Protein AF-A0A4P2R3M9-F1 (afdb_monomer)

Structure (mmCIF, N/CA/C/O backbone):
data_AF-A0A4P2R3M9-F1
#
_entry.id   AF-A0A4P2R3M9-F1
#
loop_
_atom_site.group_PDB
_atom_site.id
_atom_site.type_symbol
_atom_site.label_atom_id
_atom_site.label_alt_id
_atom_site.label_comp_id
_atom_site.label_asym_id
_atom_site.label_entity_id
_atom_site.label_seq_id
_atom_site.pdbx_PDB_ins_code
_atom_site.Cartn_x
_atom_site.Cartn_y
_atom_site.Cartn_z
_atom_site.occupancy
_atom_site.B_iso_or_equiv
_atom_site.auth_seq_id
_atom_site.auth_comp_id
_atom_site.auth_asym_id
_atom_site.auth_atom_id
_atom_site.pdbx_PDB_model_num
ATOM 1 N N . MET A 1 1 ? -18.501 -6.931 22.153 1.00 61.84 1 MET A N 1
ATOM 2 C CA . MET A 1 1 ? -18.281 -5.887 21.121 1.00 61.84 1 MET A CA 1
ATOM 3 C C . MET A 1 1 ? -19.471 -4.940 21.086 1.00 61.84 1 MET A C 1
ATOM 5 O O . MET A 1 1 ? -20.570 -5.402 20.797 1.00 61.84 1 MET A O 1
ATOM 9 N N . ASN A 1 2 ? -19.279 -3.655 21.410 1.00 83.44 2 ASN A N 1
ATOM 10 C CA . ASN A 1 2 ? -20.354 -2.657 21.316 1.00 83.44 2 ASN A CA 1
ATOM 11 C C . ASN A 1 2 ? -20.555 -2.191 19.858 1.00 83.44 2 ASN A C 1
ATOM 13 O O . ASN A 1 2 ? -19.728 -2.463 18.985 1.00 83.44 2 ASN A O 1
ATOM 17 N N . ILE A 1 3 ? -21.660 -1.491 19.596 1.00 88.56 3 ILE A N 1
ATOM 18 C CA . ILE A 1 3 ? -22.023 -1.030 18.251 1.00 88.56 3 ILE A CA 1
ATOM 19 C C . ILE A 1 3 ? -20.982 -0.090 17.622 1.00 88.56 3 ILE A C 1
ATOM 21 O O . ILE A 1 3 ? -20.769 -0.161 16.417 1.00 88.56 3 ILE A O 1
ATOM 25 N N . LEU A 1 4 ? -20.266 0.709 18.421 1.00 86.56 4 LEU A N 1
ATOM 26 C CA . LEU A 1 4 ? -19.223 1.618 17.931 1.00 86.56 4 LEU A CA 1
ATOM 27 C C . LEU A 1 4 ? -18.039 0.854 17.330 1.00 86.56 4 LEU A C 1
ATOM 29 O O . LEU A 1 4 ? -17.569 1.221 16.260 1.00 86.56 4 LEU A O 1
ATOM 33 N N . HIS A 1 5 ? -17.610 -0.245 17.957 1.00 85.31 5 HIS A N 1
ATOM 34 C CA . HIS A 1 5 ? -16.523 -1.079 17.426 1.00 85.31 5 HIS A CA 1
ATOM 35 C C . HIS A 1 5 ? -16.912 -1.727 16.093 1.00 85.31 5 HIS A C 1
ATOM 37 O O . HIS A 1 5 ? -16.115 -1.778 15.164 1.00 85.31 5 HIS A O 1
ATOM 43 N N . ARG A 1 6 ? -18.166 -2.179 15.971 1.00 87.94 6 ARG A N 1
ATOM 44 C CA . ARG A 1 6 ? -18.684 -2.749 14.717 1.00 87.94 6 ARG A CA 1
ATOM 45 C C . ARG A 1 6 ? -18.735 -1.713 13.596 1.00 87.94 6 ARG A C 1
ATOM 47 O O . ARG A 1 6 ? -18.394 -2.033 12.465 1.00 87.94 6 ARG A O 1
ATOM 54 N N . VAL A 1 7 ? -19.145 -0.485 13.912 1.00 93.06 7 VAL A N 1
ATOM 55 C CA . VAL A 1 7 ? -19.161 0.620 12.944 1.00 93.06 7 VAL A CA 1
ATOM 56 C C . VAL A 1 7 ? -17.739 1.007 12.535 1.00 93.06 7 VAL A C 1
ATOM 58 O O . VAL A 1 7 ? -17.493 1.181 11.347 1.00 93.06 7 VAL A O 1
ATOM 61 N N . ALA A 1 8 ? -16.797 1.083 13.478 1.00 90.81 8 ALA A N 1
ATOM 62 C CA . ALA A 1 8 ? -15.395 1.373 13.180 1.00 90.81 8 ALA A CA 1
ATOM 63 C C . ALA A 1 8 ? -14.776 0.321 12.245 1.00 90.81 8 ALA A C 1
ATOM 65 O O . ALA A 1 8 ? -14.161 0.687 11.246 1.00 90.81 8 ALA A O 1
ATOM 66 N N . GLN A 1 9 ? -15.010 -0.967 12.521 1.00 94.00 9 GLN A N 1
ATOM 67 C CA . GLN A 1 9 ? -14.569 -2.059 11.650 1.00 94.00 9 GLN A CA 1
ATOM 68 C C . GLN A 1 9 ? -15.189 -1.946 10.252 1.00 94.00 9 GLN A C 1
ATOM 70 O O . GLN A 1 9 ? -14.478 -2.009 9.259 1.00 94.00 9 GLN A O 1
ATOM 75 N N . LEU A 1 10 ? -16.499 -1.692 10.158 1.00 95.00 10 LEU A N 1
ATOM 76 C CA . LEU A 1 10 ? -17.171 -1.551 8.864 1.00 95.00 10 LEU A CA 1
ATOM 77 C C . LEU A 1 10 ? -16.596 -0.394 8.031 1.00 95.00 10 LEU A C 1
ATOM 79 O O . LEU A 1 10 ? -16.395 -0.538 6.828 1.00 95.00 10 LEU A O 1
ATOM 83 N N . VAL A 1 11 ? -16.327 0.755 8.660 1.00 94.19 11 VAL A N 1
ATOM 84 C CA . VAL A 1 11 ? -15.691 1.900 7.987 1.00 94.19 11 VAL A CA 1
ATOM 85 C C . VAL A 1 11 ? -14.298 1.519 7.486 1.00 94.19 11 VAL A C 1
ATOM 87 O O . VAL A 1 11 ? -13.936 1.854 6.358 1.00 94.19 11 VAL A O 1
ATOM 90 N N . LEU A 1 12 ? -13.533 0.790 8.297 1.00 95.50 12 LEU A N 1
ATOM 91 C CA . LEU A 1 12 ? -12.206 0.318 7.928 1.00 95.50 12 LEU A CA 1
ATOM 92 C C . LEU A 1 12 ? -12.246 -0.648 6.729 1.00 95.50 12 LEU A C 1
ATOM 94 O O . LEU A 1 12 ? -11.453 -0.504 5.797 1.00 95.50 12 LEU A O 1
ATOM 98 N N . ASP A 1 13 ? -13.192 -1.587 6.722 1.00 96.69 13 ASP A N 1
ATOM 99 C CA . ASP A 1 13 ? -13.385 -2.552 5.635 1.00 96.69 13 ASP A CA 1
ATOM 100 C C . ASP A 1 13 ? -13.764 -1.846 4.324 1.00 96.69 13 ASP A C 1
ATOM 102 O O . 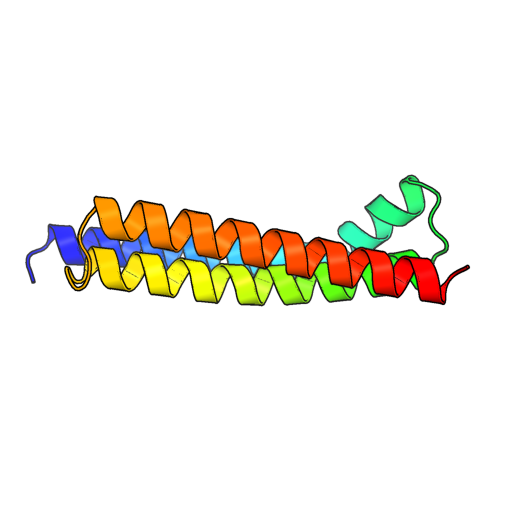ASP A 1 13 ? -13.219 -2.150 3.261 1.00 96.69 13 ASP A O 1
ATOM 106 N N . ILE A 1 14 ? -14.658 -0.851 4.393 1.00 97.19 14 ILE A N 1
ATOM 107 C CA . ILE A 1 14 ? -15.040 -0.035 3.232 1.00 97.19 14 ILE A CA 1
ATOM 108 C C . ILE A 1 14 ? -13.828 0.724 2.684 1.00 97.19 14 ILE A C 1
ATOM 110 O O . ILE A 1 14 ? -13.613 0.721 1.471 1.00 97.19 14 ILE A O 1
ATOM 114 N N . ASN A 1 15 ? -13.017 1.332 3.555 1.00 94.69 15 ASN A N 1
ATOM 115 C CA . ASN A 1 15 ? -11.815 2.055 3.138 1.00 94.69 15 ASN A CA 1
ATOM 116 C C . ASN A 1 15 ? -10.812 1.133 2.428 1.00 94.69 15 ASN A C 1
ATOM 118 O O . ASN A 1 15 ? -10.258 1.520 1.398 1.00 94.69 15 ASN A O 1
ATOM 122 N N . LYS A 1 16 ? -10.627 -0.104 2.912 1.00 96.88 16 LYS A N 1
ATOM 123 C CA . LYS A 1 16 ? -9.801 -1.115 2.231 1.00 96.88 16 LYS A CA 1
ATOM 124 C C . LYS A 1 16 ? -10.328 -1.416 0.832 1.00 96.88 16 LYS A C 1
ATOM 126 O O . LYS A 1 16 ? -9.575 -1.328 -0.134 1.00 96.88 16 LYS A O 1
ATOM 131 N N . ILE A 1 17 ? -11.622 -1.723 0.713 1.00 96.81 17 ILE A N 1
ATOM 132 C CA . ILE A 1 17 ? -12.255 -2.044 -0.576 1.00 96.81 17 ILE A CA 1
ATOM 133 C C . ILE A 1 17 ? -12.089 -0.883 -1.564 1.00 96.81 17 ILE A C 1
ATOM 135 O O . ILE A 1 17 ? -11.776 -1.099 -2.736 1.00 96.81 17 ILE A O 1
ATOM 139 N N . GLN A 1 18 ? -12.285 0.354 -1.102 1.00 95.44 18 GLN A N 1
ATOM 140 C CA . GLN A 1 18 ? -12.106 1.545 -1.928 1.00 95.44 18 GLN A CA 1
ATOM 141 C C . GLN A 1 18 ? -10.654 1.704 -2.389 1.00 95.44 18 GLN A C 1
ATOM 143 O O . GLN A 1 18 ? -10.423 1.927 -3.577 1.00 95.44 18 GLN A O 1
ATOM 148 N N . ALA A 1 19 ? -9.682 1.541 -1.491 1.00 94.69 19 ALA A N 1
ATOM 149 C CA . ALA A 1 19 ? -8.266 1.622 -1.835 1.00 94.69 19 ALA A CA 1
ATOM 150 C C . ALA A 1 19 ? -7.864 0.543 -2.857 1.00 94.69 19 ALA A C 1
ATOM 152 O O . ALA A 1 19 ? -7.275 0.856 -3.893 1.00 94.69 19 ALA A O 1
ATOM 153 N N . GLU A 1 20 ? -8.260 -0.714 -2.640 1.00 94.38 20 GLU A N 1
ATOM 154 C CA . GLU A 1 20 ? -8.014 -1.814 -3.582 1.00 94.38 20 GLU A CA 1
ATOM 155 C C . GLU A 1 20 ? -8.649 -1.552 -4.954 1.00 94.38 20 GLU A C 1
ATOM 157 O O . GLU A 1 20 ? -8.038 -1.814 -5.995 1.00 94.38 20 GLU A O 1
ATOM 162 N N . ALA A 1 21 ? -9.866 -1.002 -4.980 1.00 93.75 21 ALA A N 1
ATOM 163 C CA . ALA A 1 21 ? -10.534 -0.634 -6.221 1.00 93.75 21 ALA A CA 1
ATOM 164 C C . ALA A 1 21 ? -9.763 0.456 -6.983 1.00 93.75 21 ALA A C 1
ATOM 166 O O . ALA A 1 21 ? -9.632 0.357 -8.205 1.00 93.75 21 ALA A O 1
ATOM 167 N N . VAL A 1 22 ? -9.216 1.456 -6.283 1.00 92.00 22 VAL A N 1
ATOM 168 C CA . VAL A 1 22 ? -8.384 2.509 -6.888 1.00 92.00 22 VAL A CA 1
ATOM 169 C C . VAL A 1 22 ? -7.140 1.911 -7.541 1.00 92.00 22 VAL A C 1
ATOM 171 O O . VAL A 1 22 ? -6.911 2.158 -8.727 1.00 92.00 22 VAL A O 1
ATOM 174 N N . PHE A 1 23 ? -6.386 1.064 -6.836 1.00 91.19 23 PHE A N 1
ATOM 175 C CA . PHE A 1 23 ? -5.200 0.412 -7.406 1.00 91.19 23 PHE A CA 1
ATOM 176 C C . PHE A 1 23 ? -5.546 -0.458 -8.624 1.00 91.19 23 PHE A C 1
ATOM 178 O O . PHE A 1 23 ? -4.885 -0.372 -9.663 1.00 91.19 23 PHE A O 1
ATOM 185 N N . LYS A 1 24 ? -6.659 -1.200 -8.573 1.00 91.12 24 LYS A N 1
ATOM 186 C CA . LYS A 1 24 ? -7.147 -1.987 -9.716 1.00 91.12 24 LYS A CA 1
ATOM 187 C C . LYS A 1 24 ? -7.489 -1.112 -10.926 1.00 91.12 24 LYS A C 1
ATOM 189 O O . LYS A 1 24 ? -7.172 -1.469 -12.063 1.00 91.12 24 LYS A O 1
ATOM 194 N N . VAL A 1 25 ? -8.138 0.031 -10.703 1.00 91.94 25 VAL A N 1
ATOM 195 C CA . VAL A 1 25 ? -8.453 1.011 -11.755 1.00 91.94 25 VAL A CA 1
ATOM 196 C C . VAL A 1 25 ? -7.168 1.598 -12.341 1.00 91.94 25 VAL A C 1
ATOM 198 O O . VAL A 1 25 ? -7.035 1.677 -13.564 1.00 91.94 25 VAL A O 1
ATOM 201 N N . TYR A 1 26 ? -6.199 1.947 -11.495 1.00 91.00 26 TYR A N 1
ATOM 202 C CA . TYR A 1 26 ? -4.915 2.501 -11.920 1.00 91.00 26 TYR A CA 1
ATOM 203 C C . TYR A 1 26 ? -4.130 1.507 -12.780 1.00 91.00 26 TYR A C 1
ATOM 205 O O . TYR A 1 26 ? -3.605 1.895 -13.827 1.00 91.00 26 TYR A O 1
ATOM 213 N N . GLY A 1 27 ? -4.132 0.226 -12.402 1.00 89.31 27 GLY A N 1
ATOM 214 C CA . GLY A 1 27 ? -3.579 -0.857 -13.212 1.00 89.31 27 GLY A CA 1
ATOM 215 C C . GLY A 1 27 ? -4.298 -1.028 -14.545 1.00 89.31 27 GLY A C 1
ATOM 216 O O . GLY A 1 27 ? -3.655 -1.031 -15.593 1.00 89.31 27 GLY A O 1
ATOM 217 N N . ARG A 1 28 ? -5.636 -1.069 -14.542 1.00 92.19 28 ARG A N 1
ATOM 218 C CA . ARG A 1 28 ? -6.438 -1.233 -15.767 1.00 92.19 28 ARG A CA 1
ATOM 219 C C . ARG A 1 28 ? -6.187 -0.134 -16.801 1.00 92.19 28 ARG A C 1
ATOM 221 O O . ARG A 1 28 ? -6.138 -0.422 -17.994 1.00 92.19 28 ARG A O 1
ATOM 228 N N . PHE A 1 29 ? -6.058 1.117 -16.366 1.00 91.75 29 PHE A N 1
ATOM 229 C CA . PHE A 1 29 ? -5.786 2.241 -17.268 1.00 91.75 29 PHE A CA 1
ATOM 230 C C . PHE A 1 29 ? -4.291 2.453 -17.547 1.00 91.75 29 PHE A C 1
ATOM 232 O O . PHE A 1 29 ? -3.937 3.288 -18.386 1.00 91.75 29 PHE A O 1
ATOM 239 N N . GLY A 1 30 ? -3.415 1.697 -16.878 1.00 90.69 30 GLY A N 1
ATOM 240 C CA . GLY A 1 30 ? -1.969 1.860 -16.962 1.00 90.69 30 GLY A CA 1
ATOM 241 C C . GLY A 1 30 ? -1.522 3.255 -16.529 1.00 90.69 30 GLY A C 1
ATOM 242 O O . GLY A 1 30 ? -0.646 3.831 -17.170 1.00 90.69 30 GLY A O 1
ATOM 243 N N . LEU A 1 31 ? -2.150 3.834 -15.499 1.00 91.00 31 LEU A N 1
ATOM 244 C CA . LEU A 1 31 ? -1.904 5.226 -15.107 1.00 91.00 31 LEU A CA 1
ATOM 245 C C . LEU A 1 31 ? -0.454 5.459 -14.676 1.00 91.00 31 LEU A C 1
ATOM 247 O O . LEU A 1 31 ? 0.161 6.399 -15.169 1.00 91.00 31 LEU A O 1
ATOM 251 N N . TYR A 1 32 ? 0.119 4.578 -13.850 1.00 89.12 32 TYR A N 1
ATOM 252 C CA . TYR A 1 32 ? 1.530 4.679 -13.455 1.00 89.12 32 TYR A CA 1
ATOM 253 C C . TYR A 1 32 ? 2.475 4.558 -14.650 1.00 89.12 32 TYR A C 1
ATOM 255 O O . TYR A 1 32 ? 3.344 5.403 -14.830 1.00 89.12 32 TYR A O 1
ATOM 263 N N . ARG A 1 33 ? 2.248 3.577 -15.533 1.00 92.69 33 ARG A N 1
ATOM 264 C CA . ARG A 1 33 ? 3.003 3.439 -16.787 1.00 92.69 33 ARG A CA 1
ATOM 265 C C . ARG A 1 33 ? 2.975 4.741 -17.598 1.00 92.69 33 ARG A C 1
ATOM 267 O O . ARG A 1 33 ? 4.021 5.237 -17.997 1.00 92.69 33 ARG A O 1
ATOM 274 N N . ARG A 1 34 ? 1.789 5.316 -17.828 1.00 93.25 34 ARG A N 1
ATOM 275 C CA . ARG A 1 34 ? 1.640 6.573 -18.585 1.00 93.25 34 ARG A CA 1
ATOM 276 C C . ARG A 1 34 ? 2.346 7.740 -17.902 1.00 93.25 34 ARG A C 1
ATOM 278 O O . ARG A 1 34 ? 2.994 8.522 -18.586 1.00 93.25 34 ARG A O 1
ATOM 285 N N . LEU A 1 35 ? 2.235 7.842 -16.579 1.00 92.12 35 LEU A N 1
ATOM 286 C CA . LEU A 1 35 ? 2.914 8.868 -15.792 1.00 92.12 35 LEU A CA 1
ATOM 287 C C . LEU A 1 35 ? 4.435 8.792 -15.992 1.00 92.12 35 LEU A C 1
ATOM 289 O O . LEU A 1 35 ? 5.054 9.796 -16.326 1.00 92.12 35 LEU A O 1
ATOM 293 N N . TYR A 1 36 ? 5.026 7.601 -15.878 1.00 91.44 36 TYR A N 1
ATOM 294 C CA . TYR A 1 36 ? 6.468 7.428 -16.058 1.00 91.44 36 TYR A CA 1
ATOM 295 C C . TYR A 1 36 ? 6.925 7.683 -17.501 1.00 91.44 36 TYR A C 1
ATOM 297 O O . TYR A 1 36 ? 7.961 8.310 -17.705 1.00 91.44 36 TYR A O 1
ATOM 305 N N . ILE A 1 37 ? 6.136 7.307 -18.509 1.00 93.50 37 ILE A N 1
ATOM 306 C CA . ILE A 1 37 ? 6.438 7.674 -19.905 1.00 93.50 37 ILE A CA 1
ATOM 307 C C . ILE A 1 37 ? 6.489 9.201 -20.066 1.00 93.50 37 ILE A C 1
ATOM 309 O O . ILE A 1 37 ? 7.411 9.722 -20.689 1.00 93.50 37 ILE A O 1
ATOM 313 N N . VAL A 1 38 ? 5.543 9.935 -19.465 1.00 94.44 38 VAL A N 1
ATOM 314 C CA . VAL A 1 38 ? 5.536 11.411 -19.483 1.00 94.44 38 VAL A CA 1
ATOM 315 C C . VAL A 1 38 ? 6.751 11.994 -18.752 1.00 94.44 38 VAL A C 1
ATOM 317 O O . VAL A 1 38 ? 7.265 13.034 -19.155 1.00 94.44 38 VAL A O 1
ATOM 320 N N . CYS A 1 39 ? 7.261 11.309 -17.728 1.00 90.31 39 CYS A N 1
ATOM 321 C CA . CYS A 1 39 ? 8.508 11.665 -17.048 1.00 90.31 39 CYS A CA 1
ATOM 322 C C . CYS A 1 39 ? 9.783 11.296 -17.835 1.00 90.31 39 CYS A C 1
ATOM 324 O O . CYS A 1 39 ? 10.880 11.512 -17.326 1.00 90.31 39 CYS A O 1
ATOM 326 N N . GLY A 1 40 ? 9.665 10.761 -19.055 1.00 91.06 40 GLY A N 1
ATOM 327 C CA . GLY A 1 40 ? 10.796 10.455 -19.933 1.00 91.06 40 GLY A CA 1
ATOM 328 C C . GLY A 1 40 ? 11.366 9.043 -19.788 1.00 91.06 40 GLY A C 1
ATOM 329 O O . GLY A 1 40 ? 12.412 8.756 -20.370 1.00 91.06 40 GLY A O 1
ATOM 330 N N . PHE A 1 41 ? 10.706 8.148 -19.046 1.00 90.00 41 PHE A N 1
ATOM 331 C CA . PHE A 1 41 ? 11.152 6.758 -18.938 1.00 90.00 41 PHE A CA 1
ATOM 332 C C . PHE A 1 41 ? 10.826 5.957 -20.210 1.00 90.00 41 PHE A C 1
ATOM 334 O O . PHE A 1 41 ? 9.742 6.128 -20.781 1.00 90.00 41 PHE A O 1
ATOM 341 N N . PRO A 1 42 ? 11.711 5.034 -20.641 1.00 91.62 42 PRO A N 1
ATOM 342 C CA . PRO A 1 42 ? 11.403 4.096 -21.713 1.00 91.62 42 PRO A CA 1
ATOM 343 C C . PRO A 1 42 ? 10.153 3.269 -21.400 1.00 91.62 42 PRO A C 1
ATOM 345 O O . PRO A 1 42 ? 9.898 2.906 -20.254 1.00 91.62 42 PRO A O 1
ATOM 348 N N . GLU A 1 43 ? 9.401 2.911 -22.439 1.00 91.50 43 GLU A N 1
ATOM 349 C CA . GLU A 1 43 ? 8.142 2.160 -22.346 1.00 91.50 43 GLU A CA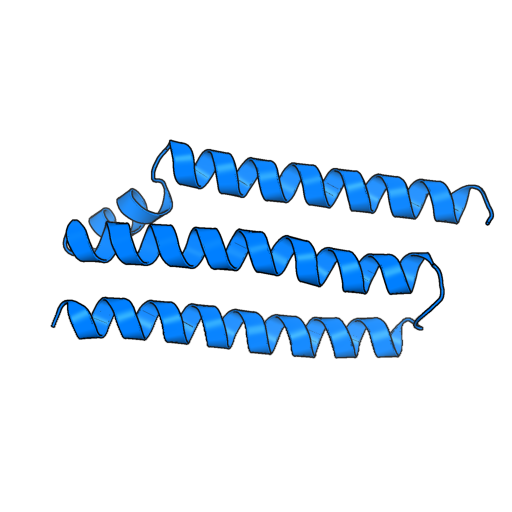 1
ATOM 350 C C . GLU A 1 43 ? 8.261 0.872 -21.506 1.00 91.50 43 GLU A C 1
ATOM 352 O O . GLU A 1 43 ? 7.438 0.631 -20.623 1.00 91.50 43 GLU A O 1
ATOM 357 N N . GLY A 1 44 ? 9.315 0.077 -21.728 1.00 89.81 44 GLY A N 1
ATOM 358 C CA . GLY A 1 44 ? 9.559 -1.155 -20.970 1.00 89.81 44 GLY A CA 1
ATOM 359 C C . GLY A 1 44 ? 9.758 -0.900 -19.474 1.00 89.81 44 GLY A C 1
ATOM 360 O O . GLY A 1 44 ? 9.083 -1.517 -18.652 1.00 89.81 44 GLY A O 1
ATOM 361 N N . THR A 1 45 ? 10.613 0.065 -19.131 1.00 90.75 45 THR A N 1
ATOM 362 C CA . THR A 1 45 ? 10.903 0.478 -17.748 1.00 90.75 45 THR A CA 1
ATOM 363 C C . THR A 1 45 ? 9.670 1.056 -17.063 1.00 90.75 45 THR A C 1
ATOM 365 O O . THR A 1 45 ? 9.352 0.696 -15.935 1.00 90.75 45 THR A O 1
ATOM 368 N N . ALA A 1 46 ? 8.930 1.927 -17.751 1.00 92.31 46 ALA A N 1
ATOM 369 C CA . ALA A 1 46 ? 7.715 2.541 -17.229 1.00 92.31 46 ALA A CA 1
ATOM 370 C C . ALA A 1 46 ? 6.625 1.502 -16.932 1.00 92.31 46 ALA A C 1
ATOM 372 O O . ALA A 1 46 ? 5.906 1.615 -15.935 1.00 92.31 46 ALA A O 1
ATOM 373 N N . LYS A 1 47 ? 6.500 0.481 -17.790 1.00 91.69 47 LYS A N 1
ATOM 374 C CA . LYS A 1 47 ? 5.586 -0.640 -17.575 1.00 91.69 47 LYS A CA 1
ATOM 375 C C . LYS A 1 47 ? 6.007 -1.478 -16.364 1.00 91.69 47 LYS A C 1
ATOM 377 O O . LYS A 1 47 ? 5.177 -1.668 -15.479 1.00 91.69 47 LYS A O 1
ATOM 382 N N . GLY A 1 48 ? 7.265 -1.923 -16.305 1.00 91.19 48 GLY A N 1
ATOM 383 C CA . GLY A 1 48 ? 7.780 -2.743 -15.201 1.00 91.19 48 GLY A CA 1
ATOM 384 C C . GLY A 1 48 ? 7.673 -2.039 -13.848 1.00 91.19 48 GLY A C 1
ATOM 385 O O . GLY A 1 48 ? 7.129 -2.593 -12.891 1.00 91.19 48 GLY A O 1
ATOM 386 N N . LEU A 1 49 ? 8.071 -0.765 -13.796 1.00 91.44 49 LEU A N 1
ATOM 387 C CA . LEU A 1 49 ? 7.945 0.076 -12.608 1.00 91.44 49 LEU A CA 1
ATOM 388 C C . LEU A 1 49 ? 6.487 0.237 -12.164 1.00 91.44 49 LEU A C 1
ATOM 390 O O . LEU A 1 49 ? 6.170 0.065 -10.987 1.00 91.44 49 LEU A O 1
ATOM 394 N N . GLY A 1 50 ? 5.589 0.542 -13.104 1.00 92.19 50 GLY A N 1
ATOM 395 C CA . GLY A 1 50 ? 4.168 0.696 -12.811 1.00 92.19 50 GLY A CA 1
ATOM 396 C C . GLY A 1 50 ? 3.534 -0.583 -12.263 1.00 92.19 50 GLY A C 1
ATOM 397 O O . GLY A 1 50 ? 2.792 -0.517 -11.287 1.00 92.19 50 GLY A O 1
ATOM 398 N N . GLU A 1 51 ? 3.838 -1.740 -12.854 1.00 91.94 51 GLU A N 1
ATOM 399 C CA . GLU A 1 51 ? 3.326 -3.040 -12.401 1.00 91.94 51 GLU A CA 1
ATOM 400 C C . GLU A 1 51 ? 3.834 -3.399 -10.996 1.00 91.94 51 GLU A C 1
ATOM 402 O O . GLU A 1 51 ? 3.032 -3.790 -10.146 1.00 91.94 51 GLU A O 1
ATOM 407 N N . ARG A 1 52 ? 5.128 -3.190 -10.708 1.00 92.06 52 ARG A N 1
ATOM 408 C CA . ARG A 1 52 ? 5.690 -3.454 -9.372 1.00 92.06 52 ARG A CA 1
ATOM 409 C C . ARG A 1 52 ? 5.114 -2.546 -8.293 1.00 92.06 52 ARG A C 1
ATOM 411 O O . ARG A 1 52 ? 4.751 -3.031 -7.226 1.00 92.06 52 ARG A O 1
ATOM 418 N N . LEU A 1 53 ? 5.009 -1.244 -8.554 1.00 92.38 53 LEU A N 1
ATOM 419 C CA . LEU A 1 53 ? 4.475 -0.299 -7.568 1.00 92.38 53 LEU A CA 1
ATOM 420 C C . LEU A 1 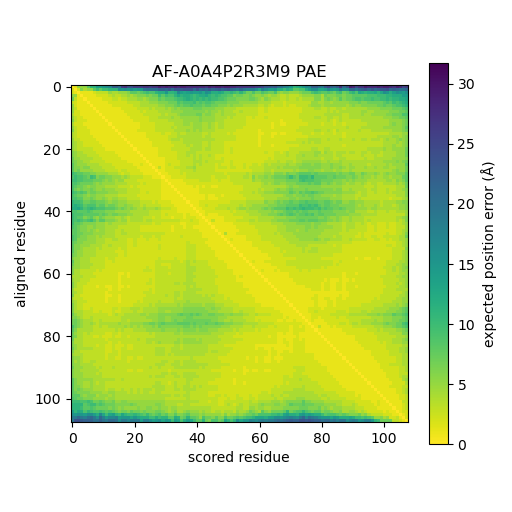53 ? 2.980 -0.517 -7.312 1.00 92.38 53 LEU A C 1
ATOM 422 O O . LEU A 1 53 ? 2.523 -0.342 -6.187 1.00 92.38 53 LEU A O 1
ATOM 426 N N . LEU A 1 54 ? 2.220 -0.945 -8.325 1.00 93.25 54 LEU A N 1
ATOM 427 C CA . LEU A 1 54 ? 0.827 -1.362 -8.144 1.00 93.25 54 LEU A CA 1
ATOM 428 C C . LEU A 1 54 ? 0.709 -2.600 -7.252 1.00 93.25 54 LEU A C 1
ATOM 430 O O . LEU A 1 54 ? -0.164 -2.632 -6.386 1.00 93.25 54 LEU A O 1
ATOM 434 N N . ALA A 1 55 ? 1.567 -3.602 -7.460 1.00 92.75 55 ALA A N 1
ATOM 435 C CA . ALA A 1 55 ? 1.587 -4.806 -6.634 1.00 92.75 55 ALA A CA 1
ATOM 436 C C . ALA A 1 55 ? 1.915 -4.472 -5.171 1.00 92.75 55 ALA A C 1
ATOM 438 O O . ALA A 1 55 ? 1.145 -4.829 -4.282 1.00 92.75 55 ALA A O 1
ATOM 439 N N . LEU A 1 56 ? 2.974 -3.686 -4.942 1.00 94.69 56 LEU A N 1
ATOM 440 C CA . LEU A 1 56 ? 3.334 -3.207 -3.606 1.00 94.69 56 LEU A CA 1
ATOM 441 C C . LEU A 1 56 ? 2.198 -2.405 -2.966 1.00 94.69 56 LEU A C 1
ATOM 443 O O . LEU A 1 56 ? 1.883 -2.619 -1.802 1.00 94.69 56 LEU A O 1
ATOM 447 N N . GLY A 1 57 ? 1.538 -1.520 -3.716 1.00 93.25 57 GLY A N 1
ATOM 448 C CA . GLY A 1 57 ? 0.396 -0.756 -3.212 1.00 93.25 57 GLY A CA 1
ATOM 449 C C . GLY A 1 57 ? -0.768 -1.642 -2.758 1.00 93.25 57 GLY A C 1
ATOM 450 O O . GLY A 1 57 ? -1.363 -1.387 -1.712 1.00 93.25 57 GLY A O 1
ATOM 451 N N . HIS A 1 58 ? -1.067 -2.713 -3.499 1.00 92.69 58 HIS A N 1
ATOM 452 C CA . HIS A 1 58 ? -2.076 -3.695 -3.097 1.00 92.69 58 HIS A CA 1
ATOM 453 C C . HIS A 1 58 ? -1.698 -4.433 -1.806 1.00 92.69 58 HIS A C 1
ATOM 455 O O . HIS A 1 58 ? -2.544 -4.571 -0.921 1.00 92.69 58 HIS A O 1
ATOM 461 N N . GLU A 1 59 ? -0.448 -4.880 -1.684 1.00 94.25 59 GLU A N 1
ATOM 462 C CA . GLU A 1 59 ? 0.063 -5.536 -0.473 1.00 94.25 59 GLU A CA 1
ATOM 463 C C . GLU A 1 59 ? 0.036 -4.579 0.728 1.00 94.25 59 GLU A C 1
ATOM 465 O O . GLU A 1 59 ? -0.526 -4.908 1.773 1.00 94.25 59 GLU A O 1
ATOM 470 N N . GLY A 1 60 ? 0.515 -3.346 0.545 1.00 95.81 60 GLY A N 1
ATOM 471 C CA . GLY A 1 60 ? 0.551 -2.320 1.585 1.00 95.81 60 GLY A CA 1
ATOM 472 C C . GLY A 1 60 ? -0.834 -1.959 2.131 1.00 95.81 60 GLY A C 1
ATOM 473 O O . GLY A 1 60 ? -0.986 -1.774 3.337 1.00 95.81 60 GLY A O 1
ATOM 474 N N . VAL A 1 61 ? -1.872 -1.916 1.286 1.00 95.81 61 VAL A N 1
ATOM 475 C CA . VAL A 1 61 ? -3.260 -1.710 1.745 1.00 95.81 61 VAL A CA 1
ATOM 476 C C . VAL A 1 61 ? -3.722 -2.846 2.661 1.00 95.81 61 VAL A C 1
ATOM 478 O O . VAL A 1 61 ? -4.378 -2.588 3.671 1.00 95.81 61 VAL A O 1
ATOM 481 N N . ALA A 1 62 ? -3.393 -4.096 2.329 1.00 95.38 62 ALA A N 1
ATOM 482 C CA . ALA A 1 62 ? -3.776 -5.246 3.143 1.00 95.38 62 ALA A CA 1
ATOM 483 C C . ALA A 1 62 ? -3.051 -5.251 4.499 1.00 95.38 62 ALA A C 1
ATOM 485 O O . ALA A 1 62 ? -3.689 -5.459 5.532 1.00 95.38 62 ALA A O 1
ATOM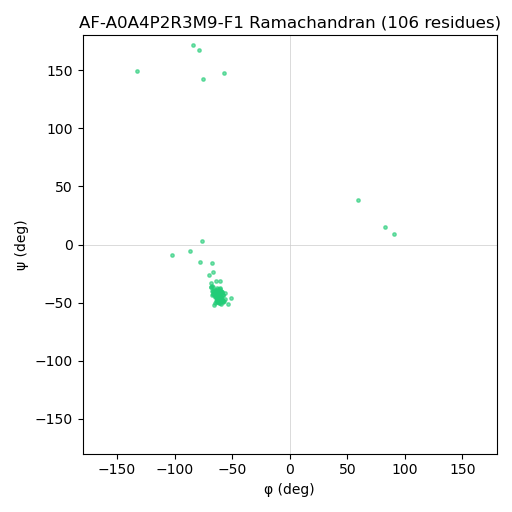 486 N N . GLU A 1 63 ? -1.750 -4.965 4.506 1.00 96.69 63 GLU A N 1
ATOM 487 C CA . GLU A 1 63 ? -0.935 -4.876 5.722 1.00 96.69 63 GLU A CA 1
ATOM 488 C C . GLU A 1 63 ? -1.400 -3.748 6.651 1.00 96.69 63 GLU A C 1
ATOM 490 O O . GLU A 1 63 ? -1.646 -3.976 7.838 1.00 96.69 63 GLU A O 1
ATOM 495 N N . GLN A 1 64 ? -1.592 -2.540 6.108 1.00 96.81 64 GLN A N 1
ATOM 496 C CA . GLN A 1 64 ? -2.089 -1.396 6.873 1.00 96.81 64 GLN A CA 1
ATOM 497 C C . GLN A 1 64 ? -3.465 -1.686 7.479 1.00 96.81 64 GLN A C 1
ATOM 499 O O . GLN A 1 64 ? -3.739 -1.329 8.628 1.00 96.81 64 GLN A O 1
ATOM 504 N N . HIS A 1 65 ? -4.338 -2.341 6.712 1.00 97.12 65 HIS A N 1
ATOM 505 C CA . HIS A 1 65 ? -5.656 -2.721 7.190 1.00 97.12 65 HIS A CA 1
ATOM 506 C C . HIS A 1 65 ? -5.579 -3.687 8.377 1.00 97.12 65 HIS A C 1
ATOM 508 O O . HIS A 1 65 ? -6.307 -3.486 9.344 1.00 97.12 65 HIS A O 1
ATOM 514 N N . GLU A 1 66 ? -4.686 -4.681 8.364 1.00 97.25 66 GLU A N 1
ATOM 515 C CA . GLU A 1 66 ? -4.543 -5.610 9.494 1.00 97.25 66 GLU A CA 1
ATOM 516 C C . GLU A 1 66 ? -4.071 -4.900 10.776 1.00 97.25 66 GLU A C 1
ATOM 518 O O . GLU A 1 66 ? -4.596 -5.168 11.861 1.00 97.25 66 GLU A O 1
ATOM 523 N N . ILE A 1 67 ? -3.145 -3.938 10.664 1.00 97.38 67 ILE A N 1
ATOM 524 C CA . ILE A 1 67 ? -2.706 -3.105 11.801 1.00 97.38 67 ILE A CA 1
ATOM 525 C C . ILE A 1 67 ? -3.901 -2.344 12.395 1.00 97.38 67 ILE A C 1
ATOM 527 O O . ILE A 1 67 ? -4.133 -2.357 13.608 1.00 97.38 67 ILE A O 1
ATOM 531 N N . LEU A 1 68 ? -4.707 -1.714 11.538 1.00 96.44 68 LEU A N 1
ATOM 532 C CA . LEU A 1 68 ? -5.885 -0.961 11.963 1.00 96.44 68 LEU A CA 1
ATOM 533 C C . LEU A 1 68 ? -6.984 -1.875 12.535 1.00 96.44 68 LEU A C 1
ATOM 535 O O . LEU A 1 68 ? -7.624 -1.509 13.522 1.00 96.44 68 LEU A O 1
ATOM 539 N N . CYS A 1 69 ? -7.162 -3.083 11.992 1.00 96.06 69 CYS A N 1
ATOM 540 C CA . CYS A 1 69 ? -8.065 -4.100 12.530 1.00 96.06 69 CYS A CA 1
ATOM 541 C C . CYS A 1 69 ? -7.692 -4.454 13.969 1.00 96.06 69 CYS A C 1
ATOM 543 O O . CYS A 1 69 ? -8.551 -4.399 14.850 1.00 96.06 69 CYS A O 1
ATOM 545 N N . ARG A 1 70 ? -6.411 -4.738 14.239 1.00 95.94 70 ARG A N 1
ATOM 546 C CA . ARG A 1 70 ? -5.912 -5.021 15.596 1.00 95.94 70 ARG A CA 1
ATOM 547 C C . ARG A 1 70 ? -6.233 -3.888 16.568 1.00 95.94 70 ARG A C 1
ATOM 549 O O . ARG A 1 70 ? -6.699 -4.150 17.675 1.00 95.94 70 ARG A O 1
ATOM 556 N N . PHE A 1 71 ? -6.081 -2.632 16.147 1.00 94.69 71 PHE A N 1
ATOM 557 C CA . PHE A 1 71 ? -6.485 -1.490 16.969 1.00 94.69 71 PHE A CA 1
ATOM 558 C C . PHE A 1 71 ? -7.997 -1.466 17.228 1.00 94.69 71 PHE A C 1
ATOM 560 O O . PHE A 1 71 ? -8.426 -1.351 18.374 1.00 94.69 71 PHE A O 1
ATOM 567 N N . THR A 1 72 ? -8.825 -1.637 16.193 1.00 92.50 72 THR A N 1
ATOM 568 C CA . THR A 1 72 ? -10.291 -1.634 16.355 1.00 92.50 72 THR A CA 1
ATOM 569 C C . THR A 1 72 ? -10.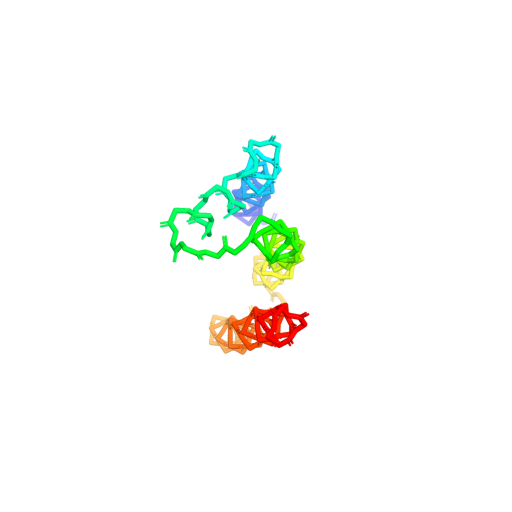827 -2.824 17.153 1.00 92.50 72 THR A C 1
ATOM 571 O O . THR A 1 72 ? -11.893 -2.710 17.750 1.00 92.50 72 THR A O 1
ATOM 574 N N . ARG A 1 73 ? -10.106 -3.951 17.212 1.00 91.44 73 ARG A N 1
ATOM 575 C CA . ARG A 1 73 ? -10.418 -5.084 18.100 1.00 91.44 73 ARG A CA 1
ATOM 576 C C . ARG A 1 73 ? -9.988 -4.843 19.550 1.00 91.44 73 ARG A C 1
ATOM 578 O O . ARG A 1 73 ? -10.481 -5.530 20.442 1.00 91.44 73 ARG A O 1
ATOM 585 N N . GLY A 1 74 ? -9.138 -3.843 19.786 1.00 92.00 74 GLY A N 1
ATOM 586 C CA . GLY A 1 74 ? -8.535 -3.556 21.086 1.00 92.00 74 GLY A CA 1
ATOM 587 C C . GLY A 1 74 ? -7.305 -4.413 21.393 1.00 92.00 74 GLY A C 1
ATOM 588 O O . GLY A 1 74 ? -6.882 -4.455 22.545 1.00 92.00 74 GLY A O 1
ATOM 589 N N . ASP A 1 75 ? -6.732 -5.082 20.387 1.00 95.19 75 ASP A N 1
ATOM 590 C CA . ASP A 1 75 ? -5.536 -5.924 20.530 1.00 95.19 75 ASP A CA 1
ATOM 591 C C . ASP A 1 75 ? -4.277 -5.074 20.787 1.00 95.19 75 ASP A C 1
ATOM 593 O O . ASP A 1 75 ? -3.313 -5.549 21.384 1.00 95.19 75 ASP A O 1
ATOM 597 N N . ILE A 1 76 ? -4.284 -3.817 20.324 1.00 96.81 76 ILE A N 1
ATOM 598 C CA . ILE A 1 76 ? -3.209 -2.834 20.517 1.00 96.81 76 ILE A CA 1
ATOM 599 C C . ILE A 1 76 ? -3.767 -1.483 20.970 1.00 96.81 76 ILE A C 1
ATOM 601 O O . ILE A 1 76 ? -4.883 -1.098 20.615 1.00 96.81 76 ILE A O 1
ATOM 605 N N . GLY A 1 77 ? -2.973 -0.745 21.749 1.00 96.44 77 GLY A N 1
ATOM 606 C CA . GLY A 1 77 ? -3.296 0.614 22.191 1.00 96.44 77 GLY A CA 1
ATOM 607 C C . GLY A 1 77 ? -2.918 1.693 21.169 1.00 96.44 77 GLY A C 1
ATOM 608 O O . GLY A 1 77 ? -2.223 1.432 20.192 1.00 96.44 77 GLY A O 1
ATOM 609 N N . GLY A 1 78 ? -3.332 2.940 21.420 1.00 95.50 78 GLY A N 1
ATOM 610 C CA . GLY A 1 78 ? -3.101 4.057 20.490 1.00 95.50 78 GLY A CA 1
ATOM 611 C C . GLY A 1 78 ? -1.625 4.400 20.245 1.00 95.50 78 GLY A C 1
ATOM 612 O O . GLY A 1 78 ? -1.260 4.703 19.115 1.00 95.50 78 GLY A O 1
ATOM 613 N N . VAL A 1 79 ? -0.767 4.319 21.270 1.00 97.69 79 VAL A N 1
ATOM 614 C CA . VAL A 1 79 ? 0.684 4.555 21.111 1.00 97.69 79 VAL A CA 1
ATOM 615 C C . VAL A 1 79 ? 1.303 3.484 20.213 1.00 97.69 79 VAL A C 1
ATOM 617 O O . VAL A 1 79 ? 1.932 3.817 19.214 1.00 97.69 79 VAL A O 1
ATOM 620 N N . GLN A 1 80 ? 1.027 2.211 20.508 1.00 98.19 80 GLN A N 1
ATOM 621 C CA . GLN A 1 80 ? 1.507 1.081 19.712 1.00 98.19 80 GLN A CA 1
ATOM 622 C C . GLN A 1 80 ? 0.996 1.135 18.266 1.00 98.19 80 GLN A C 1
ATOM 624 O O . GLN A 1 80 ? 1.748 0.845 17.345 1.00 98.19 80 GLN A O 1
ATOM 629 N N . LEU A 1 81 ? -0.255 1.552 18.042 1.00 97.56 81 LEU A N 1
ATOM 630 C CA . LEU A 1 81 ? -0.781 1.764 16.692 1.00 97.56 81 LEU A CA 1
ATOM 631 C C . LEU A 1 81 ? 0.081 2.757 15.897 1.00 97.56 81 LEU A C 1
ATOM 633 O O . LEU A 1 81 ? 0.402 2.498 14.740 1.00 97.56 81 LEU A O 1
ATOM 637 N N . ILE A 1 82 ? 0.438 3.897 16.495 1.00 98.06 82 ILE A N 1
ATOM 638 C CA . ILE A 1 82 ? 1.243 4.922 15.817 1.00 98.06 82 ILE A CA 1
ATOM 639 C C . ILE A 1 82 ? 2.635 4.375 15.483 1.00 98.06 82 ILE A C 1
ATOM 641 O O . ILE A 1 82 ? 3.122 4.596 14.376 1.00 98.06 82 ILE A O 1
ATOM 645 N N . GLU A 1 83 ? 3.254 3.642 16.409 1.00 98.31 83 GLU A N 1
ATOM 646 C CA . GLU A 1 83 ? 4.563 3.013 16.205 1.00 98.31 83 GLU A CA 1
ATOM 647 C C . GLU A 1 83 ? 4.523 1.969 15.081 1.00 98.31 83 GLU A C 1
ATOM 649 O O . GLU A 1 83 ? 5.335 2.034 14.158 1.00 98.31 83 GLU A O 1
ATOM 654 N N . GLU A 1 84 ? 3.542 1.061 15.104 1.00 98.25 84 GLU A N 1
ATOM 655 C CA . GLU A 1 84 ? 3.380 0.033 14.072 1.00 98.25 84 GLU A CA 1
ATOM 656 C C . GLU A 1 84 ? 3.096 0.655 12.694 1.00 98.25 84 GLU A C 1
ATOM 658 O O . GLU A 1 84 ? 3.682 0.229 11.700 1.00 98.25 84 GLU A O 1
ATOM 663 N N . LEU A 1 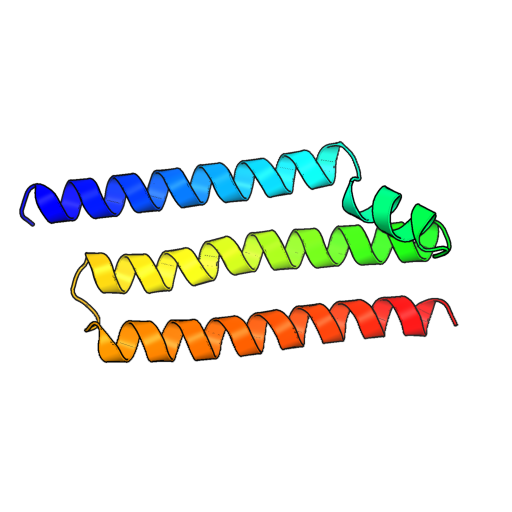85 ? 2.271 1.709 12.615 1.00 97.88 85 LEU A N 1
ATOM 664 C CA . LEU A 1 85 ? 2.022 2.431 11.362 1.00 97.88 85 LEU A CA 1
ATOM 665 C C . LEU A 1 85 ? 3.265 3.164 10.846 1.00 97.88 85 LEU A C 1
ATOM 667 O O . LEU A 1 85 ? 3.506 3.167 9.640 1.00 97.88 85 LEU A O 1
ATOM 671 N N . ALA A 1 86 ? 4.053 3.787 11.724 1.00 97.81 86 ALA A N 1
ATOM 672 C CA . ALA A 1 86 ? 5.280 4.477 11.333 1.00 97.81 86 ALA A CA 1
ATOM 673 C C . ALA A 1 86 ? 6.339 3.491 10.817 1.00 97.81 86 ALA A C 1
ATOM 675 O O . ALA A 1 86 ? 6.986 3.746 9.794 1.00 97.81 86 ALA A O 1
ATOM 676 N N . GLN A 1 87 ? 6.481 2.349 11.494 1.00 98.12 87 GLN A N 1
ATOM 677 C CA . GLN A 1 87 ? 7.377 1.274 11.080 1.00 98.12 87 GLN A CA 1
ATOM 678 C C . GLN A 1 87 ? 6.936 0.675 9.742 1.00 98.12 87 GLN A C 1
ATOM 680 O O . GLN A 1 87 ? 7.751 0.564 8.826 1.00 98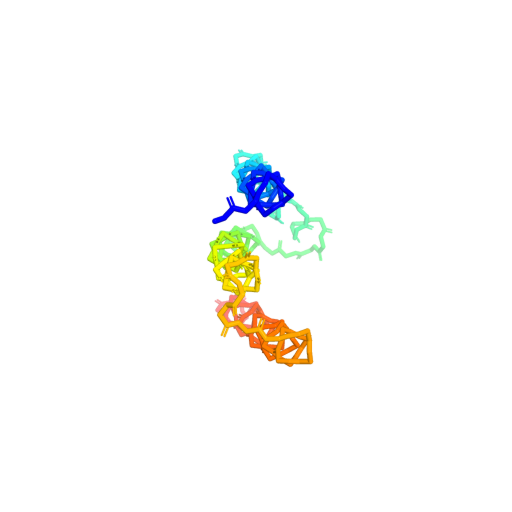.12 87 GLN A O 1
ATOM 685 N N . TRP A 1 88 ? 5.649 0.347 9.610 1.00 97.94 88 TRP A N 1
ATOM 686 C CA . TRP A 1 88 ? 5.073 -0.144 8.361 1.00 97.94 88 TRP A CA 1
ATOM 687 C C . TRP A 1 88 ? 5.299 0.843 7.212 1.00 97.94 88 TRP A C 1
ATOM 689 O O . TRP A 1 88 ? 5.801 0.449 6.164 1.00 97.94 88 TRP A O 1
ATOM 699 N N . PHE A 1 89 ? 5.000 2.131 7.411 1.00 97.12 89 PHE A N 1
ATOM 700 C CA . PHE A 1 89 ? 5.144 3.138 6.359 1.00 97.12 89 PHE A CA 1
ATOM 701 C C . PHE A 1 89 ? 6.598 3.274 5.899 1.00 97.12 89 PHE A C 1
ATOM 703 O O . PHE A 1 89 ? 6.860 3.354 4.700 1.00 97.12 89 PHE A O 1
ATOM 710 N N . SER A 1 90 ? 7.543 3.253 6.840 1.00 97.94 90 SER A N 1
ATOM 711 C CA . SER A 1 90 ? 8.973 3.304 6.524 1.00 97.94 90 SER A CA 1
ATOM 712 C C . SER A 1 90 ? 9.393 2.09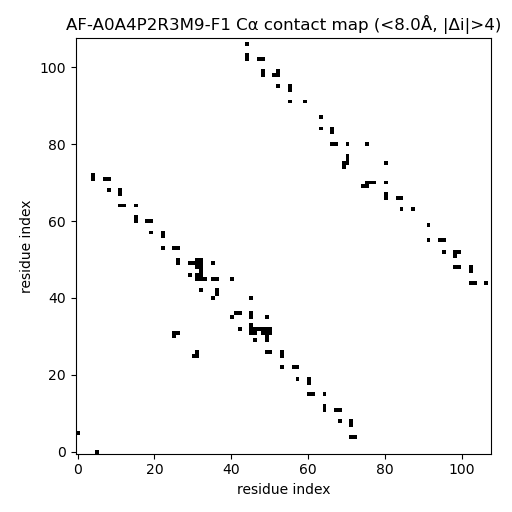9 5.676 1.00 97.94 90 SER A C 1
ATOM 714 O O . SER A 1 90 ? 9.944 2.284 4.593 1.00 97.94 90 SER A O 1
ATOM 716 N N . GLY A 1 91 ? 9.037 0.880 6.096 1.00 97.69 91 GLY A N 1
ATOM 717 C CA . GLY A 1 91 ? 9.347 -0.340 5.342 1.00 97.69 91 GLY A CA 1
ATOM 718 C C . GLY A 1 91 ? 8.664 -0.392 3.970 1.00 97.69 91 GLY A C 1
ATOM 719 O O . GLY A 1 91 ? 9.281 -0.759 2.972 1.00 97.69 91 GLY A O 1
ATOM 720 N N . TYR A 1 92 ? 7.409 0.051 3.883 1.00 96.69 92 TYR A N 1
ATOM 721 C CA . TYR A 1 92 ? 6.684 0.164 2.619 1.00 96.69 92 TYR A CA 1
ATOM 722 C C . TYR A 1 92 ? 7.385 1.121 1.640 1.00 96.69 92 TYR A C 1
ATOM 724 O O . TYR A 1 92 ? 7.549 0.800 0.459 1.00 96.69 92 TYR A O 1
ATOM 732 N N . MET A 1 93 ? 7.840 2.280 2.125 1.00 97.12 93 MET A N 1
ATOM 733 C CA . MET A 1 93 ? 8.566 3.256 1.309 1.00 97.12 93 MET A CA 1
ATOM 734 C C . MET A 1 93 ? 9.934 2.731 0.861 1.00 97.12 93 MET A C 1
ATOM 736 O O . MET A 1 93 ? 10.295 2.917 -0.303 1.00 97.12 93 MET A O 1
ATOM 740 N N . GLU A 1 94 ? 10.662 2.033 1.734 1.00 96.69 94 GLU A N 1
ATOM 741 C CA . GLU A 1 94 ? 11.920 1.361 1.388 1.00 96.69 94 GLU A CA 1
ATOM 742 C C . GLU A 1 94 ? 11.712 0.309 0.290 1.00 96.69 94 GLU A C 1
ATOM 744 O O . GLU A 1 94 ? 12.447 0.299 -0.700 1.00 96.69 94 GLU A O 1
ATOM 749 N N . ASN A 1 95 ? 10.66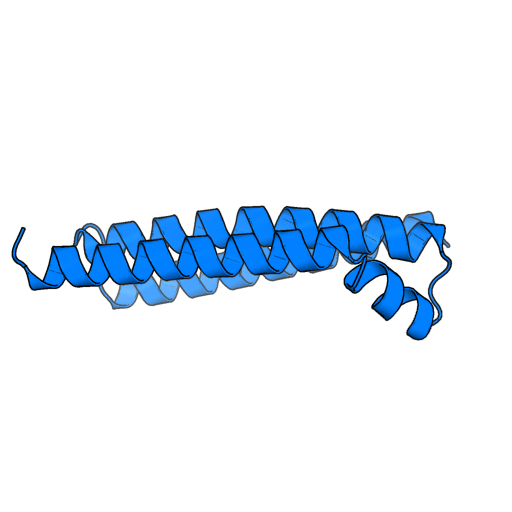6 -0.515 0.394 1.00 95.12 95 ASN A N 1
ATOM 750 C CA . ASN A 1 95 ? 10.319 -1.509 -0.626 1.00 95.12 95 ASN A CA 1
ATOM 751 C C . ASN A 1 95 ? 9.966 -0.855 -1.970 1.00 95.12 95 ASN A C 1
ATOM 753 O O . ASN A 1 95 ? 10.436 -1.299 -3.021 1.00 95.12 95 ASN A O 1
ATOM 757 N N . CYS A 1 96 ? 9.186 0.231 -1.952 1.00 94.50 96 CYS A N 1
ATOM 758 C CA . CYS A 1 96 ? 8.872 0.999 -3.158 1.00 94.50 96 CYS A CA 1
ATOM 759 C C . CYS A 1 96 ? 10.135 1.582 -3.803 1.00 94.50 96 CYS A C 1
ATOM 761 O O . CYS A 1 96 ? 10.304 1.502 -5.022 1.00 94.50 96 CYS A O 1
ATOM 763 N N . GLN A 1 97 ? 11.041 2.138 -2.997 1.00 94.75 97 GLN A N 1
ATOM 764 C CA . GLN A 1 97 ? 12.312 2.673 -3.473 1.00 94.75 97 GLN A CA 1
ATOM 765 C C . GLN A 1 97 ? 13.201 1.572 -4.062 1.00 94.75 97 GLN A C 1
ATOM 767 O O . GLN A 1 97 ? 13.757 1.756 -5.145 1.00 94.75 97 GLN A O 1
ATOM 772 N N . ALA A 1 98 ? 13.310 0.421 -3.399 1.00 93.81 98 ALA A N 1
ATOM 773 C CA . ALA A 1 98 ? 14.083 -0.718 -3.883 1.00 93.81 98 ALA A CA 1
ATOM 774 C C . ALA A 1 98 ? 13.525 -1.261 -5.209 1.00 93.81 98 ALA A C 1
ATOM 776 O O . ALA A 1 98 ? 14.287 -1.524 -6.145 1.00 93.81 98 ALA A O 1
ATOM 777 N N . ALA A 1 99 ? 12.197 -1.366 -5.331 1.00 90.31 99 ALA A N 1
ATOM 778 C CA . ALA A 1 99 ? 11.539 -1.759 -6.573 1.00 90.31 99 ALA A CA 1
ATOM 779 C C . ALA A 1 99 ? 11.809 -0.751 -7.698 1.00 90.31 99 ALA A C 1
ATOM 781 O O . ALA A 1 99 ? 12.133 -1.157 -8.816 1.00 90.31 99 ALA A O 1
ATOM 782 N N . ALA A 1 100 ? 11.750 0.548 -7.390 1.00 88.56 100 ALA A N 1
ATOM 783 C CA . ALA A 1 100 ? 12.070 1.596 -8.347 1.00 88.56 100 ALA A CA 1
ATOM 784 C C . ALA A 1 100 ? 13.524 1.527 -8.814 1.00 88.56 100 ALA A C 1
ATOM 786 O O . ALA A 1 100 ? 13.785 1.503 -10.014 1.00 88.56 100 ALA A O 1
ATOM 787 N N . MET A 1 101 ? 14.470 1.422 -7.884 1.00 90.75 101 MET A N 1
ATOM 788 C CA . MET A 1 101 ? 15.886 1.295 -8.215 1.00 90.75 101 MET A CA 1
ATOM 789 C C . MET A 1 101 ? 16.182 0.058 -9.064 1.00 90.75 101 MET A C 1
ATOM 791 O O . MET A 1 101 ? 16.938 0.164 -10.025 1.00 90.75 101 MET A O 1
ATOM 795 N N . THR A 1 102 ? 15.567 -1.084 -8.749 1.00 90.38 102 THR A N 1
ATOM 796 C CA . THR A 1 102 ? 15.760 -2.332 -9.503 1.00 90.38 102 THR A CA 1
ATOM 797 C C . THR A 1 102 ? 15.366 -2.168 -10.972 1.00 90.38 102 THR A C 1
ATOM 799 O O . THR A 1 102 ? 16.121 -2.547 -11.864 1.00 90.38 102 THR A O 1
ATOM 802 N N . GLU A 1 103 ? 14.198 -1.579 -11.234 1.00 85.62 103 GLU A N 1
ATOM 803 C CA . GLU A 1 103 ? 13.709 -1.360 -12.602 1.00 85.62 103 GLU A CA 1
ATOM 804 C C . GLU A 1 103 ? 14.540 -0.314 -13.355 1.00 85.62 103 GLU A C 1
ATOM 806 O O . GLU A 1 103 ? 14.813 -0.475 -14.543 1.00 85.62 103 GLU A O 1
ATOM 811 N N . LEU A 1 104 ? 14.995 0.735 -12.665 1.00 83.75 104 LEU A N 1
ATOM 812 C CA . LEU A 1 104 ? 15.864 1.752 -13.258 1.00 83.75 104 LEU A CA 1
ATOM 813 C C . LEU A 1 104 ? 17.247 1.199 -13.619 1.00 83.75 104 LEU A C 1
ATOM 815 O O . LEU A 1 104 ? 17.768 1.527 -14.680 1.00 83.75 104 LEU A O 1
ATOM 819 N N . GLN A 1 105 ? 17.827 0.346 -12.773 1.00 86.38 105 GLN A N 1
ATOM 820 C CA . GLN A 1 105 ? 19.118 -0.298 -13.037 1.00 86.38 105 GLN A CA 1
ATOM 821 C C . GLN A 1 105 ? 19.044 -1.311 -14.177 1.00 86.38 105 GLN A C 1
ATOM 823 O O . GLN A 1 105 ? 19.983 -1.409 -14.955 1.00 86.38 105 GLN A O 1
ATOM 828 N N . ALA A 1 106 ? 17.936 -2.044 -14.306 1.00 80.12 106 ALA A N 1
ATOM 829 C CA . ALA A 1 106 ? 17.740 -2.981 -15.411 1.00 80.12 106 ALA A CA 1
ATOM 830 C C . ALA A 1 106 ? 17.601 -2.288 -16.784 1.00 80.12 106 ALA A C 1
ATOM 832 O O . ALA A 1 106 ? 17.693 -2.951 -17.816 1.00 80.12 106 ALA A O 1
ATOM 833 N N . ALA A 1 107 ? 17.347 -0.977 -16.794 1.00 71.50 107 ALA A N 1
ATOM 834 C CA . ALA A 1 107 ? 17.145 -0.167 -17.991 1.00 71.50 107 ALA A CA 1
ATOM 835 C C . ALA A 1 107 ? 18.362 0.686 -18.403 1.00 71.50 107 ALA A C 1
ATOM 837 O O . ALA A 1 107 ? 18.310 1.304 -19.469 1.00 71.50 107 ALA A O 1
ATOM 838 N N . ALA A 1 108 ? 19.398 0.755 -17.558 1.00 63.72 108 ALA A N 1
ATOM 839 C CA . ALA A 1 108 ? 20.647 1.488 -17.785 1.00 63.72 108 ALA A CA 1
ATOM 840 C C . ALA A 1 108 ? 21.711 0.591 -18.435 1.00 63.72 108 ALA A C 1
ATOM 842 O O . ALA A 1 108 ? 22.474 1.121 -19.274 1.00 63.72 108 ALA A O 1
#

Organism: Sorangium cellulosum (NCBI:txid56)

Foldseek 3Di:
DDPVLVVQLVVLVVVLVVQLVVLVVCVVVVVQLVVVVVVVDDSQLSSQLSVQLSVLSNVLSVLLSVLSNCVSVVVDDPVVSVVSVVVSVVVSVVSSVVSNVVSVVVRD

pLDDT: mean 92.54, std 5.81, range [61.84, 98.31]

Mean predicted aligned error: 3.89 Å

Nearest PDB structures (foldseek):
  7u8p-assembly1_m  TM=4.969E-01  e=2.376E+00  Sus scrofa
  7unf-assembly1_7  TM=5.077E-01  e=4.984E+00  Homo sapiens
  4wpe-assembly1_A-2  TM=3.462E-01  e=9.876E+00  Saccharomyces cerevisiae S288C

Sequence (108 aa):
MNILHRVAQLVLDINKIQAEAVFKVYGRFGLYRRLYIVCGFPEGTAKGLGERLLALGHEGVAEQHEILCRFTRGDIGGVQLIEELAQWFSGYMENCQAAAMTELQAAA

Secondary structure (DSSP, 8-state):
--HHHHHHHHHHHHHHHHHHHHHHHHHHHTHHHHHHHHTT--HHHHHHHHHHHHHHHHHHHHHHHHHHHHHHHTSS-HHHHHHHHHHHHHHHHHHHHHHHHHHHHHT-

Solvent-accessible surface area (backbone atoms only — not comparable to full-atom values): 5812 Å² total; per-residue (Å²): 136,58,72,65,47,54,50,54,47,52,55,51,52,51,52,47,55,52,51,50,50,50,50,52,50,37,60,74,70,36,46,52,23,54,53,34,39,74,72,69,41,56,69,70,44,14,43,54,38,28,54,52,49,47,52,50,50,53,52,49,51,55,54,54,47,52,58,52,48,38,41,62,73,62,77,42,55,73,68,57,49,54,52,53,52,52,53,49,51,51,53,53,50,51,52,49,50,50,51,47,50,53,39,54,60,77,69,109

Radius of gyration: 17.02 Å; Cα contacts (8 Å, |Δi|>4): 77; chains: 1; bounding box: 43×18×44 Å